Protein AF-A0A498H577-F1 (afdb_monomer_lite)

Sequence (54 aa):
MSVKEEIHSQIVGALADASFPINSPEELLAAMPAGADTKCKAGDVEITAGEAGR

Structure (mmCIF, N/CA/C/O backbone):
data_AF-A0A498H577-F1
#
_entry.id   AF-A0A498H577-F1
#
loop_
_atom_site.group_PDB
_atom_site.id
_atom_site.type_symbol
_atom_site.label_atom_id
_atom_site.label_alt_id
_atom_site.label_comp_id
_atom_site.label_asym_id
_atom_site.label_entity_id
_atom_site.label_seq_id
_atom_site.pdbx_PDB_ins_code
_atom_site.Cartn_x
_atom_site.Cartn_y
_atom_site.Cartn_z
_atom_site.occupancy
_atom_site.B_iso_or_equiv
_atom_site.auth_seq_id
_atom_site.auth_comp_id
_atom_site.auth_asym_id
_atom_site.auth_atom_id
_atom_site.pdbx_PDB_model_num
ATOM 1 N N . MET A 1 1 ? -6.477 -5.848 19.201 1.00 54.09 1 MET A N 1
ATOM 2 C CA . MET A 1 1 ? -5.686 -5.641 17.975 1.00 54.09 1 MET A CA 1
ATOM 3 C C . MET A 1 1 ? -5.711 -4.156 17.712 1.00 54.09 1 MET A C 1
ATOM 5 O O . MET A 1 1 ? -6.786 -3.571 17.766 1.00 54.09 1 MET A O 1
ATOM 9 N N . SER A 1 2 ? -4.547 -3.518 17.626 1.00 77.94 2 SER A N 1
ATOM 10 C CA . SER A 1 2 ? -4.497 -2.069 17.421 1.00 77.94 2 SER A CA 1
ATOM 11 C C . SER A 1 2 ? -4.804 -1.749 15.962 1.00 77.94 2 SER A C 1
ATOM 13 O O . SER A 1 2 ? -4.337 -2.456 15.076 1.00 77.94 2 SER A O 1
ATOM 15 N N . VAL A 1 3 ? -5.487 -0.632 15.705 1.00 75.62 3 VAL A N 1
ATOM 16 C CA . VAL A 1 3 ? -5.735 -0.087 14.352 1.00 75.62 3 VAL A CA 1
ATOM 17 C C . VAL A 1 3 ? -4.456 -0.085 13.500 1.00 75.62 3 VAL A C 1
ATOM 19 O O . VAL A 1 3 ? -4.472 -0.437 12.327 1.00 75.62 3 VAL A O 1
ATOM 22 N N . LYS A 1 4 ? -3.308 0.211 14.124 1.00 74.56 4 LYS A N 1
ATOM 23 C CA . LYS A 1 4 ? -1.982 0.166 13.496 1.00 74.56 4 LYS A CA 1
ATOM 24 C C . LYS A 1 4 ? -1.598 -1.212 12.934 1.00 74.56 4 LYS A C 1
ATOM 26 O O . LYS A 1 4 ? -0.972 -1.269 11.883 1.00 74.56 4 LYS A O 1
ATOM 31 N N . GLU A 1 5 ? -1.934 -2.304 13.620 1.00 78.75 5 GLU A N 1
ATOM 32 C CA . GLU A 1 5 ? -1.615 -3.670 13.176 1.00 78.75 5 GLU A CA 1
ATOM 33 C C . GLU A 1 5 ? -2.476 -4.084 11.978 1.00 78.75 5 GLU A C 1
ATOM 35 O O . GLU A 1 5 ? -1.957 -4.688 11.043 1.00 78.75 5 GLU A O 1
ATOM 40 N N . GLU A 1 6 ? -3.758 -3.703 11.962 1.00 77.00 6 GLU A N 1
ATOM 41 C CA . GLU A 1 6 ? -4.648 -3.923 10.812 1.00 77.00 6 GLU A CA 1
ATOM 42 C C . GLU A 1 6 ? -4.178 -3.152 9.575 1.00 77.00 6 GLU A C 1
ATOM 44 O O . GLU A 1 6 ? -4.085 -3.738 8.497 1.00 77.00 6 GLU A O 1
ATOM 49 N N . ILE A 1 7 ? -3.804 -1.875 9.732 1.00 74.62 7 ILE A N 1
ATOM 50 C CA . ILE A 1 7 ? -3.236 -1.073 8.634 1.00 74.62 7 ILE A CA 1
ATOM 51 C C . ILE A 1 7 ? -1.939 -1.704 8.139 1.00 74.62 7 ILE A C 1
ATOM 53 O O . ILE A 1 7 ? -1.763 -1.881 6.939 1.00 74.62 7 ILE A O 1
ATOM 57 N N . HIS A 1 8 ? -1.039 -2.082 9.050 1.00 76.62 8 HIS A N 1
ATOM 58 C CA . HIS A 1 8 ? 0.225 -2.703 8.672 1.00 76.62 8 HIS A CA 1
ATOM 59 C C . HIS A 1 8 ? 0.003 -4.013 7.905 1.00 76.62 8 HIS A C 1
ATOM 61 O O . HIS A 1 8 ? 0.640 -4.233 6.881 1.00 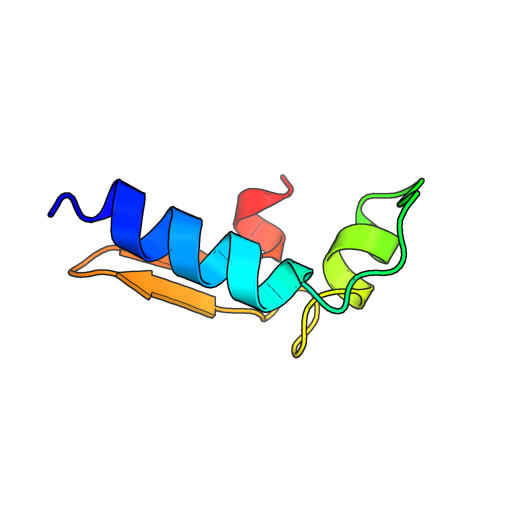76.62 8 HIS A O 1
ATOM 67 N N . SER A 1 9 ? -0.932 -4.860 8.344 1.00 79.44 9 SER A N 1
ATOM 68 C CA . SER A 1 9 ? -1.239 -6.120 7.662 1.00 79.44 9 SER A CA 1
ATOM 69 C C . SER A 1 9 ? -1.868 -5.900 6.279 1.00 79.44 9 SER A C 1
ATOM 71 O O . SER A 1 9 ? -1.497 -6.592 5.333 1.00 79.44 9 SER A O 1
ATOM 73 N N . GLN A 1 10 ? -2.741 -4.897 6.125 1.00 72.44 10 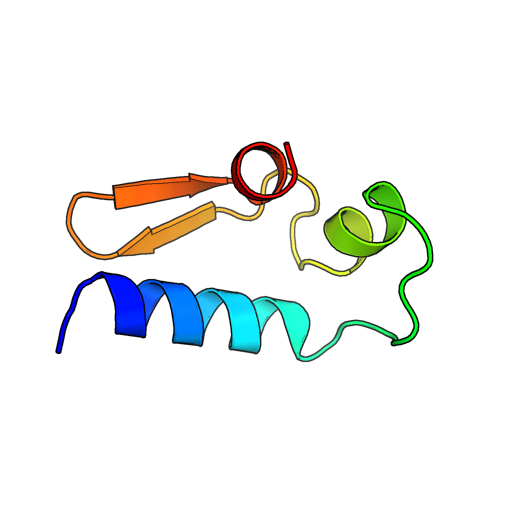GLN A N 1
ATOM 74 C CA . GLN A 1 10 ? -3.298 -4.507 4.822 1.00 72.44 10 GLN A CA 1
ATOM 75 C C . GLN A 1 10 ? -2.231 -3.947 3.875 1.00 72.44 10 GLN A C 1
ATOM 77 O O . GLN A 1 10 ? -2.195 -4.342 2.715 1.00 72.44 10 GLN A O 1
ATOM 82 N N . ILE A 1 11 ? -1.337 -3.079 4.361 1.00 73.19 11 ILE A N 1
ATOM 83 C CA . ILE A 1 11 ? -0.232 -2.518 3.568 1.00 73.19 11 ILE A CA 1
ATOM 84 C C . ILE A 1 11 ? 0.718 -3.630 3.113 1.00 73.19 11 ILE A C 1
ATOM 86 O O . ILE A 1 11 ? 1.075 -3.689 1.941 1.00 73.19 11 ILE A O 1
ATOM 90 N N . VAL A 1 12 ? 1.097 -4.537 4.020 1.00 75.62 12 VAL A N 1
ATOM 91 C CA . VAL A 1 12 ? 1.963 -5.682 3.698 1.00 75.62 12 VAL A CA 1
ATOM 92 C C . VAL A 1 12 ? 1.289 -6.618 2.695 1.00 75.62 1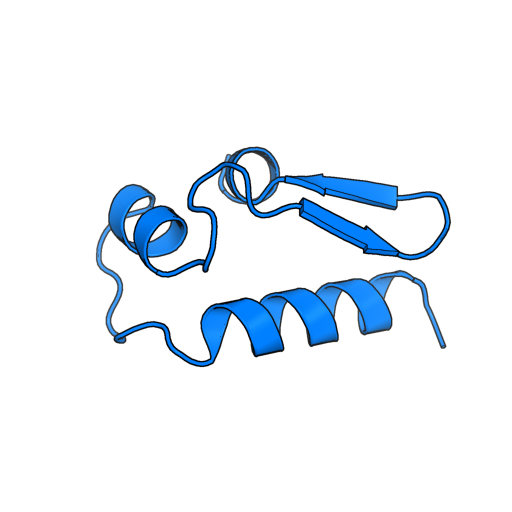2 VAL A C 1
ATOM 94 O O . VAL A 1 12 ? 1.947 -7.069 1.766 1.00 75.62 12 VAL A O 1
ATOM 97 N N . GLY A 1 13 ? -0.015 -6.879 2.835 1.00 75.62 13 GLY A N 1
ATOM 98 C CA . GLY A 1 13 ? -0.778 -7.665 1.862 1.00 75.62 13 GLY A CA 1
ATOM 99 C C . GLY A 1 13 ? -0.885 -6.984 0.496 1.00 75.62 13 GLY A C 1
ATOM 100 O O . GLY A 1 13 ? -0.739 -7.641 -0.528 1.00 75.62 13 GLY A O 1
ATOM 101 N N . ALA A 1 14 ? -1.078 -5.665 0.470 1.00 71.81 14 ALA A N 1
ATOM 102 C CA . ALA A 1 14 ? -1.146 -4.883 -0.762 1.00 71.81 14 ALA A CA 1
ATOM 103 C C . ALA A 1 14 ? 0.210 -4.773 -1.481 1.00 71.81 14 ALA A C 1
ATOM 105 O O . ALA A 1 14 ? 0.240 -4.662 -2.701 1.00 71.81 14 ALA A O 1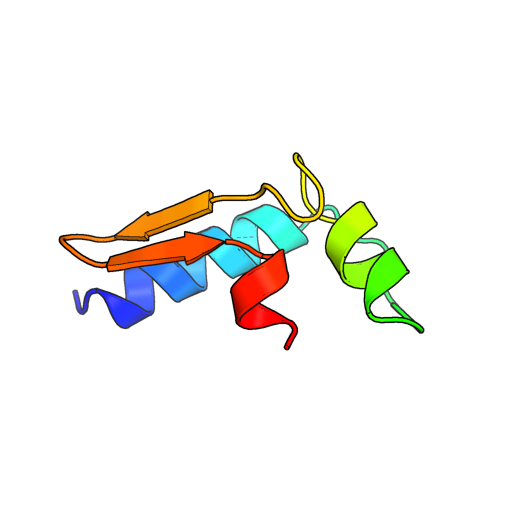
ATOM 106 N N . LEU A 1 15 ? 1.321 -4.827 -0.739 1.00 68.44 15 LEU A N 1
ATOM 107 C CA . LEU A 1 15 ? 2.689 -4.845 -1.270 1.00 68.44 15 LEU A CA 1
ATOM 108 C C . LEU A 1 15 ? 3.239 -6.268 -1.477 1.00 68.44 15 LEU A C 1
ATOM 110 O O . LEU A 1 15 ? 4.393 -6.414 -1.871 1.00 68.44 15 LEU A O 1
ATOM 114 N N . ALA A 1 16 ? 2.459 -7.322 -1.216 1.00 72.00 16 ALA A N 1
ATOM 115 C CA . ALA A 1 16 ? 2.928 -8.705 -1.347 1.00 72.00 16 ALA A CA 1
ATOM 116 C C . ALA A 1 16 ? 3.236 -9.094 -2.805 1.00 72.00 16 ALA A C 1
ATOM 118 O O . ALA A 1 16 ? 4.139 -9.893 -3.045 1.00 72.00 16 ALA A O 1
ATOM 119 N N . ASP A 1 17 ? 2.523 -8.496 -3.763 1.00 66.19 17 ASP A N 1
ATOM 120 C CA . ASP A 1 17 ? 2.736 -8.660 -5.209 1.00 66.19 17 ASP A CA 1
ATOM 121 C C . ASP A 1 17 ? 3.719 -7.629 -5.795 1.00 66.19 17 ASP A C 1
ATOM 123 O O . ASP A 1 17 ? 3.984 -7.609 -6.999 1.00 66.19 17 ASP A O 1
ATOM 127 N N . ALA A 1 18 ? 4.296 -6.767 -4.954 1.00 69.06 18 ALA A N 1
ATOM 128 C CA . ALA A 1 18 ? 5.267 -5.789 -5.404 1.00 69.06 18 ALA A CA 1
ATOM 129 C C . ALA A 1 18 ? 6.577 -6.464 -5.837 1.00 69.06 18 ALA A C 1
ATOM 131 O O . ALA A 1 18 ? 7.164 -7.268 -5.109 1.00 69.06 18 ALA A O 1
ATOM 132 N N . SER A 1 19 ? 7.091 -6.087 -7.011 1.00 65.19 19 SER A N 1
ATOM 133 C CA . SER A 1 19 ? 8.428 -6.503 -7.440 1.00 65.19 19 SER A CA 1
ATOM 134 C C . SER A 1 19 ? 9.489 -5.645 -6.758 1.00 65.19 19 SER A C 1
ATOM 136 O O . SER A 1 19 ? 9.700 -4.489 -7.111 1.00 65.19 19 SER A O 1
ATOM 138 N N . PHE A 1 20 ? 10.171 -6.228 -5.773 1.00 70.50 20 PHE A N 1
ATOM 139 C CA . PHE A 1 20 ? 11.361 -5.639 -5.164 1.00 70.50 20 PHE A CA 1
ATOM 140 C C . PHE A 1 20 ? 12.609 -5.939 -6.018 1.00 70.50 20 PHE A C 1
ATOM 142 O O . PHE A 1 20 ? 12.729 -7.047 -6.546 1.00 70.50 20 PHE A O 1
ATOM 149 N N . PRO A 1 21 ? 13.583 -5.014 -6.113 1.00 71.94 21 PRO A N 1
ATOM 150 C CA . PRO A 1 21 ? 13.664 -3.737 -5.408 1.00 71.94 21 PRO A CA 1
ATOM 151 C C . PRO A 1 21 ? 12.878 -2.624 -6.107 1.00 71.94 21 PRO A C 1
ATOM 153 O O . PRO A 1 21 ? 12.973 -2.441 -7.317 1.00 71.94 21 PRO A O 1
ATOM 156 N N . ILE A 1 22 ? 12.163 -1.844 -5.303 1.00 70.44 22 ILE A N 1
ATOM 157 C CA . ILE A 1 22 ? 11.485 -0.626 -5.736 1.00 70.44 22 ILE A CA 1
ATOM 158 C C . ILE A 1 22 ? 12.474 0.529 -5.585 1.00 70.44 22 ILE A C 1
ATOM 160 O O . ILE A 1 22 ? 12.935 0.799 -4.476 1.00 70.44 22 ILE A O 1
ATOM 164 N N . ASN A 1 23 ? 12.825 1.193 -6.685 1.00 75.06 23 ASN A N 1
ATOM 165 C CA . ASN A 1 23 ? 13.883 2.206 -6.700 1.00 75.06 23 ASN A CA 1
ATOM 166 C C . ASN A 1 23 ? 13.325 3.630 -6.660 1.00 75.06 23 ASN A C 1
ATOM 168 O O . ASN A 1 23 ? 14.091 4.585 -6.534 1.00 75.06 23 ASN A O 1
ATOM 172 N N . SER A 1 24 ? 12.007 3.797 -6.789 1.00 73.94 24 SER A N 1
ATOM 173 C CA . SER A 1 24 ? 11.351 5.104 -6.793 1.00 73.94 24 SER A CA 1
ATOM 174 C C . SER A 1 24 ? 9.988 5.076 -6.092 1.00 73.94 24 SER A C 1
ATOM 176 O O . SER A 1 24 ? 9.289 4.065 -6.157 1.00 73.94 24 SER A O 1
ATOM 178 N N . PRO A 1 25 ? 9.560 6.188 -5.462 1.00 70.62 25 PRO A N 1
ATOM 179 C CA . PRO A 1 25 ? 8.229 6.301 -4.855 1.00 70.62 25 PRO A CA 1
ATOM 180 C C . PRO A 1 25 ? 7.096 5.990 -5.843 1.00 70.62 25 PRO A C 1
ATOM 182 O O . PRO A 1 25 ? 6.080 5.418 -5.469 1.00 70.62 25 PRO A O 1
ATOM 185 N N . GLU A 1 26 ? 7.292 6.315 -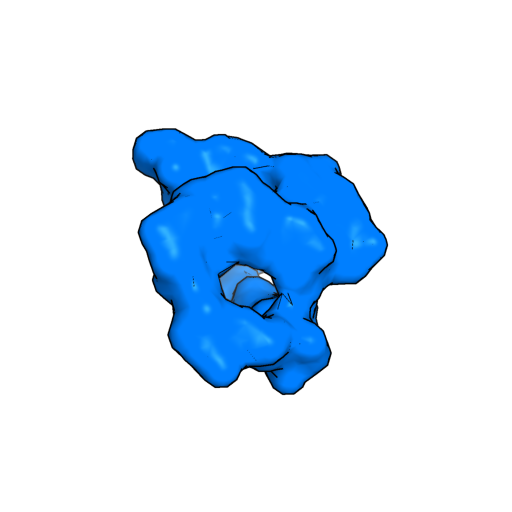7.121 1.00 71.94 26 GLU A N 1
ATOM 186 C CA . GLU A 1 26 ? 6.345 6.018 -8.198 1.00 71.94 26 GLU A CA 1
ATOM 187 C C . GLU A 1 26 ? 6.224 4.514 -8.474 1.00 71.94 26 GLU A C 1
ATOM 189 O O . GLU A 1 26 ? 5.114 4.022 -8.657 1.00 71.94 26 GLU A O 1
ATOM 194 N N . GLU A 1 27 ? 7.336 3.770 -8.441 1.00 73.69 27 GLU A N 1
ATOM 195 C CA . GLU A 1 27 ? 7.319 2.304 -8.540 1.00 73.69 27 GLU A CA 1
ATOM 196 C C . GLU A 1 27 ? 6.651 1.679 -7.305 1.00 73.69 27 GLU A C 1
ATOM 198 O O . GLU A 1 27 ? 5.956 0.675 -7.431 1.00 73.69 27 GLU A O 1
ATOM 203 N N . LEU A 1 28 ? 6.808 2.294 -6.124 1.00 72.50 28 LEU A N 1
ATOM 204 C CA . LEU A 1 28 ? 6.155 1.847 -4.889 1.00 72.50 28 LEU A CA 1
ATOM 205 C C . LEU A 1 28 ? 4.640 1.993 -4.980 1.00 72.50 28 LEU A C 1
ATOM 207 O O . LEU A 1 28 ? 3.903 1.073 -4.635 1.00 72.50 28 LEU A O 1
ATOM 211 N N . LEU A 1 29 ? 4.186 3.145 -5.476 1.00 68.62 29 LEU A N 1
ATOM 212 C CA . LEU A 1 29 ? 2.779 3.383 -5.748 1.00 68.62 29 LEU A CA 1
ATOM 213 C C . LEU A 1 29 ? 2.271 2.412 -6.816 1.00 68.62 29 LEU A C 1
ATOM 215 O O . LEU A 1 29 ? 1.265 1.756 -6.584 1.00 68.62 29 LEU A O 1
ATOM 219 N N . ALA A 1 30 ? 2.965 2.277 -7.949 1.00 70.75 30 ALA A N 1
ATOM 220 C CA . ALA A 1 30 ? 2.556 1.405 -9.053 1.00 70.75 30 ALA A CA 1
ATOM 221 C C . ALA A 1 30 ? 2.500 -0.084 -8.674 1.00 70.75 30 ALA A C 1
ATOM 223 O O . ALA A 1 30 ? 1.745 -0.840 -9.280 1.00 70.75 30 ALA A O 1
ATOM 224 N N . ALA A 1 31 ? 3.278 -0.500 -7.675 1.00 70.81 31 ALA A N 1
ATOM 225 C CA . ALA A 1 31 ? 3.248 -1.852 -7.142 1.00 70.81 31 ALA A CA 1
ATOM 226 C C . ALA A 1 31 ? 2.015 -2.146 -6.271 1.00 70.81 31 ALA A C 1
ATOM 228 O O . ALA A 1 31 ? 1.728 -3.311 -6.001 1.00 70.81 31 ALA A O 1
ATOM 229 N N . MET A 1 32 ? 1.280 -1.122 -5.830 1.00 70.94 32 MET A N 1
ATOM 230 C CA . MET A 1 32 ? 0.023 -1.320 -5.120 1.00 70.94 32 MET A CA 1
ATOM 231 C C . MET A 1 32 ? -1.146 -1.546 -6.095 1.00 70.94 32 MET A C 1
ATOM 233 O O . MET A 1 32 ? -1.186 -0.931 -7.163 1.00 70.94 32 MET A O 1
ATOM 237 N N . PRO A 1 33 ? -2.157 -2.356 -5.723 1.00 65.75 33 PRO A N 1
ATOM 238 C CA . PRO A 1 33 ? -3.243 -2.768 -6.620 1.00 65.75 33 PRO A CA 1
ATOM 239 C C . PRO A 1 33 ? -4.066 -1.613 -7.215 1.00 65.75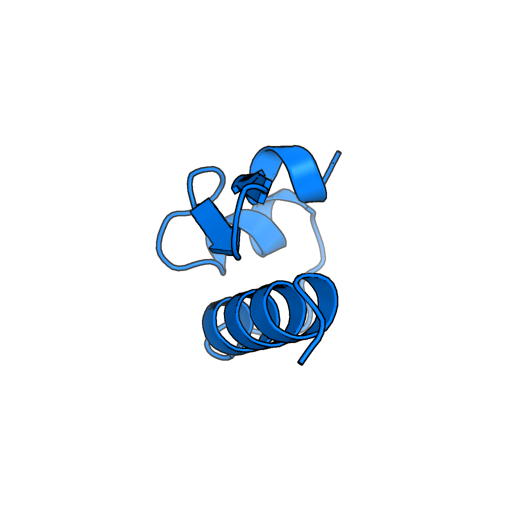 33 PRO A C 1
ATOM 241 O O . PRO A 1 33 ? -4.686 -1.793 -8.262 1.00 65.75 33 PRO A O 1
ATOM 244 N N . ALA A 1 34 ? -4.078 -0.438 -6.577 1.00 68.56 34 ALA A N 1
ATOM 245 C CA . ALA A 1 34 ? -4.733 0.771 -7.079 1.00 68.56 34 ALA A CA 1
ATOM 246 C C . ALA A 1 34 ? -3.782 1.977 -7.192 1.00 68.56 34 ALA A C 1
ATOM 248 O O . ALA A 1 34 ? -4.238 3.116 -7.274 1.00 68.56 34 ALA A O 1
ATOM 249 N N . GLY A 1 35 ? -2.461 1.775 -7.191 1.00 71.69 35 GLY A N 1
ATOM 250 C CA . GLY A 1 35 ? -1.546 2.907 -7.300 1.00 71.69 35 GLY A CA 1
ATOM 251 C C . GLY A 1 35 ? -1.547 3.801 -6.050 1.00 71.69 35 GLY A C 1
ATOM 252 O O . GLY A 1 35 ? -1.720 3.335 -4.918 1.00 71.69 35 GLY A O 1
ATOM 253 N N . ALA A 1 36 ? -1.455 5.116 -6.290 1.00 67.12 36 ALA A N 1
ATOM 254 C CA . ALA A 1 36 ? -1.640 6.188 -5.302 1.00 67.12 36 ALA A CA 1
ATOM 255 C C . ALA A 1 36 ? -2.968 6.103 -4.535 1.00 67.12 36 ALA A C 1
ATOM 257 O O . ALA A 1 36 ? -3.036 6.497 -3.370 1.00 67.12 36 ALA A O 1
ATOM 258 N N . ASP A 1 37 ? -4.005 5.584 -5.194 1.00 68.44 37 ASP A N 1
ATOM 259 C CA . ASP A 1 37 ? -5.373 5.485 -4.690 1.00 68.44 37 ASP A CA 1
ATOM 260 C C . ASP A 1 37 ? -5.605 4.239 -3.830 1.00 68.44 37 ASP A C 1
ATOM 262 O O . ASP A 1 37 ? -6.732 3.974 -3.406 1.00 68.44 37 ASP A O 1
ATOM 266 N N . THR A 1 38 ? -4.562 3.458 -3.537 1.00 71.44 38 THR A N 1
ATOM 267 C CA . THR A 1 38 ? -4.692 2.312 -2.636 1.00 71.44 38 THR A CA 1
ATOM 268 C C . THR A 1 38 ? -5.029 2.810 -1.236 1.00 71.44 38 THR A C 1
ATOM 270 O O . THR A 1 38 ? -4.185 3.333 -0.511 1.00 71.44 38 THR A O 1
ATOM 273 N N . LYS A 1 39 ? -6.304 2.675 -0.871 1.00 69.44 39 LYS A N 1
ATOM 274 C CA . LYS A 1 39 ? -6.842 3.078 0.425 1.00 69.44 39 LYS A CA 1
ATOM 275 C C . LYS A 1 39 ? -6.663 1.955 1.429 1.00 69.44 39 LYS A C 1
ATOM 277 O O . LYS A 1 39 ? -7.270 0.895 1.292 1.00 69.44 39 LYS A O 1
ATOM 282 N N . CYS A 1 40 ? -5.875 2.214 2.461 1.00 69.62 40 CYS A N 1
ATOM 283 C CA . CYS A 1 40 ? -5.797 1.359 3.634 1.00 69.62 40 CYS A CA 1
ATOM 284 C C . CYS A 1 40 ? -6.719 1.950 4.699 1.00 69.62 40 CYS A C 1
ATOM 286 O O . CYS A 1 40 ? -6.520 3.083 5.144 1.00 69.62 40 CYS A O 1
ATOM 288 N N . LYS A 1 41 ? -7.748 1.196 5.089 1.00 69.25 41 LYS A N 1
ATOM 289 C CA . LYS A 1 41 ? -8.721 1.633 6.092 1.00 69.25 41 LYS A CA 1
ATOM 290 C C . LYS A 1 41 ? -8.687 0.689 7.281 1.00 69.25 41 LYS A C 1
ATOM 292 O O . LYS A 1 41 ? -8.900 -0.511 7.123 1.00 69.25 41 LYS A O 1
ATOM 297 N N . ALA A 1 42 ? -8.485 1.235 8.473 1.00 66.31 42 ALA A N 1
ATOM 298 C CA . ALA A 1 42 ? -8.687 0.499 9.713 1.00 66.31 42 ALA A CA 1
ATOM 299 C C . ALA A 1 42 ? -9.336 1.401 10.762 1.00 66.31 42 ALA A C 1
ATOM 301 O O . ALA A 1 42 ? -8.857 2.502 11.039 1.00 66.31 42 ALA A O 1
ATOM 302 N N . GLY A 1 43 ? -10.430 0.922 11.355 1.00 70.38 43 GLY A N 1
ATOM 303 C CA . GLY A 1 43 ? -11.243 1.718 12.275 1.00 70.38 43 GLY A CA 1
ATOM 304 C C . GLY A 1 43 ? -11.649 3.063 11.661 1.00 70.38 43 GLY A C 1
ATOM 305 O O . GLY A 1 43 ? -12.211 3.109 10.565 1.00 70.38 43 GLY A O 1
ATOM 306 N N . ASP A 1 44 ? -11.323 4.148 12.362 1.00 74.19 44 ASP A N 1
ATOM 307 C CA . ASP A 1 44 ? -11.575 5.537 11.953 1.00 74.19 44 ASP A CA 1
ATOM 308 C C . ASP A 1 44 ? -10.448 6.160 11.104 1.00 74.19 44 ASP A C 1
ATOM 310 O O . ASP A 1 44 ? -10.529 7.330 10.735 1.00 74.19 44 ASP A O 1
ATOM 314 N N . VAL A 1 45 ? -9.386 5.408 10.795 1.00 67.69 45 VAL A N 1
ATOM 315 C CA . VAL A 1 45 ? -8.239 5.895 10.018 1.00 67.69 45 VAL A CA 1
ATOM 316 C C . VAL A 1 45 ? -8.331 5.365 8.589 1.00 67.69 45 VAL A C 1
ATOM 318 O O . VAL A 1 45 ? -8.233 4.162 8.348 1.00 67.69 45 VAL A O 1
ATOM 321 N N . GLU A 1 46 ? -8.512 6.278 7.637 1.00 74.00 46 GLU A N 1
ATOM 322 C CA . GLU A 1 46 ? -8.392 6.038 6.197 1.00 74.00 46 GLU A CA 1
ATOM 323 C C . GLU A 1 46 ? -7.149 6.787 5.710 1.00 74.00 46 GLU A C 1
ATOM 325 O O . GLU A 1 46 ? -7.056 7.998 5.892 1.00 74.00 46 GLU A O 1
ATOM 330 N N . ILE A 1 47 ? -6.185 6.065 5.139 1.00 72.94 47 ILE A N 1
ATOM 331 C CA . ILE A 1 47 ? -4.982 6.652 4.542 1.00 72.94 47 ILE A CA 1
ATOM 332 C C . ILE A 1 47 ? -4.794 6.103 3.131 1.00 72.94 47 ILE A C 1
ATOM 334 O O . ILE A 1 47 ? -4.983 4.908 2.883 1.00 72.94 47 ILE A O 1
ATOM 338 N N . THR A 1 48 ? -4.438 6.976 2.194 1.00 77.12 48 THR A N 1
ATOM 339 C CA . THR A 1 48 ? -4.065 6.565 0.836 1.00 77.12 48 THR A CA 1
ATOM 340 C C . THR A 1 48 ? -2.576 6.243 0.744 1.00 77.12 48 THR A C 1
ATOM 342 O O . THR A 1 48 ? -1.750 6.800 1.468 1.00 77.12 48 THR A O 1
ATOM 345 N N . ALA A 1 49 ? -2.204 5.363 -0.181 1.00 70.56 49 ALA A N 1
ATOM 346 C CA . ALA A 1 49 ? -0.807 5.066 -0.481 1.00 70.56 49 ALA A CA 1
ATOM 347 C C . ALA A 1 49 ? -0.013 6.311 -0.893 1.00 70.56 49 ALA A C 1
ATOM 349 O O . ALA A 1 49 ? 1.139 6.466 -0.493 1.00 70.56 49 ALA A O 1
ATOM 350 N N . GLY A 1 50 ? -0.644 7.227 -1.635 1.00 67.44 50 GLY A N 1
ATOM 351 C CA . GLY A 1 50 ? -0.050 8.517 -1.981 1.00 67.44 50 GLY A CA 1
ATOM 352 C C . GLY A 1 50 ? 0.218 9.416 -0.768 1.00 67.44 50 GLY A C 1
ATOM 353 O O . GLY A 1 50 ? 1.241 10.095 -0.734 1.00 67.44 50 GLY A O 1
ATOM 354 N N . GLU A 1 51 ? -0.654 9.407 0.245 1.00 70.81 51 GLU A N 1
ATOM 355 C CA . GLU A 1 51 ? -0.432 10.145 1.499 1.00 70.81 51 GLU A CA 1
ATOM 356 C C . GLU A 1 51 ? 0.636 9.498 2.381 1.00 70.81 51 GLU A C 1
ATOM 358 O O . GLU A 1 51 ? 1.411 10.209 3.014 1.00 70.81 51 GLU A O 1
ATOM 363 N N . ALA A 1 52 ? 0.703 8.165 2.414 1.00 65.00 52 ALA A N 1
ATOM 364 C CA . ALA A 1 52 ? 1.711 7.439 3.184 1.00 65.00 52 ALA A CA 1
ATOM 365 C C . ALA A 1 52 ? 3.128 7.563 2.591 1.00 65.00 52 ALA A C 1
ATOM 367 O O . ALA A 1 52 ? 4.107 7.423 3.320 1.00 65.00 52 ALA A O 1
ATOM 368 N N . GLY A 1 53 ? 3.237 7.801 1.279 1.00 61.59 53 GLY A N 1
ATOM 369 C CA . GLY A 1 53 ? 4.509 7.962 0.569 1.00 61.59 53 GLY A CA 1
ATOM 370 C C . GLY A 1 53 ? 5.086 9.384 0.560 1.00 61.59 53 GLY A C 1
ATOM 371 O O . GLY A 1 53 ? 6.132 9.583 -0.059 1.00 61.59 53 GLY A O 1
ATOM 372 N N . ARG A 1 54 ? 4.415 10.364 1.182 1.00 56.59 54 ARG A N 1
ATOM 373 C CA . ARG A 1 54 ? 4.818 11.780 1.201 1.00 56.59 54 ARG A CA 1
ATOM 374 C C . ARG A 1 54 ? 5.688 12.153 2.402 1.00 56.59 54 ARG A C 1
ATOM 376 O O . ARG A 1 54 ? 5.460 11.610 3.503 1.00 56.59 54 ARG A O 1
#

pLDDT: mean 70.85, std 4.8, range [54.09, 79.44]

Radius of gyration: 10.96 Å; chains: 1; bounding box: 26×20×27 Å

Secondary structure (DSSP, 8-state):
--HHHHHHHHHHHHTTT--SPP-SHHHHHHTSTTGGG-EEEETTEEEEHHHHT-

Foldseek 3Di:
DDLVVQLVVLLCVQQVQQDPPDPDLQSSQVSGPNRQQPWRDGDPDTDGSVRVSD